Protein AF-A0A9W6YVN3-F1 (afdb_monomer_lite)

InterPro domains:
  IPR036529 Coactivator CBP, KIX domain superfamily [G3DSA:1.10.246.20] (5-70)
  IPR036546 Mediator complex subunit 15, KIX domain [PF16987] (3-68)

Structure (mmCIF, N/CA/C/O backbone):
data_AF-A0A9W6YVN3-F1
#
_entry.id   AF-A0A9W6YVN3-F1
#
loop_
_atom_site.group_PDB
_atom_site.id
_atom_site.type_symbol
_atom_site.label_atom_id
_atom_site.label_alt_id
_atom_site.label_comp_id
_atom_site.label_asym_id
_atom_site.label_entity_id
_atom_site.label_seq_id
_atom_site.pdbx_PDB_ins_code
_atom_site.Cartn_x
_atom_site.Cartn_y
_atom_site.Cartn_z
_atom_site.occupancy
_atom_site.B_iso_or_equiv
_atom_site.auth_seq_id
_atom_site.auth_comp_id
_atom_site.auth_asym_id
_atom_site.auth_atom_id
_atom_site.pdbx_PDB_model_num
ATOM 1 N N . MET A 1 1 ? -15.876 6.762 14.267 1.00 44.88 1 MET A N 1
ATOM 2 C CA . MET A 1 1 ? -15.609 5.331 14.015 1.00 44.88 1 MET A CA 1
ATOM 3 C C . MET A 1 1 ? -14.132 5.216 13.679 1.00 44.88 1 MET A C 1
ATOM 5 O O . MET A 1 1 ? -13.721 5.810 12.694 1.00 44.88 1 MET A O 1
ATOM 9 N N . SER A 1 2 ? -13.328 4.603 14.551 1.00 53.66 2 SER A N 1
ATOM 10 C CA . SER A 1 2 ? -11.915 4.309 14.279 1.00 53.66 2 SER A CA 1
ATOM 11 C C . SER A 1 2 ? -11.814 2.815 14.013 1.00 53.66 2 SER A C 1
ATOM 13 O O . SER A 1 2 ? -12.354 2.033 14.792 1.00 53.66 2 SER A O 1
ATOM 15 N N . ASN A 1 3 ? -11.137 2.420 12.940 1.00 69.19 3 ASN A N 1
ATOM 16 C CA . ASN A 1 3 ? -11.046 1.024 12.499 1.00 69.19 3 ASN A CA 1
ATOM 17 C C . ASN A 1 3 ? -10.066 0.198 13.353 1.00 69.19 3 ASN A C 1
ATOM 19 O O . ASN A 1 3 ? -9.583 -0.835 12.910 1.00 69.19 3 ASN A O 1
ATOM 23 N N . GLY A 1 4 ? -9.722 0.679 14.553 1.00 81.31 4 GLY A N 1
ATOM 24 C CA . GLY A 1 4 ? -8.744 0.079 15.463 1.00 81.31 4 GLY A CA 1
ATOM 25 C C . GLY A 1 4 ? -7.281 0.312 15.080 1.00 81.31 4 GLY A C 1
ATOM 26 O O . GLY A 1 4 ? -6.415 0.067 15.907 1.00 81.31 4 GLY A O 1
ATOM 27 N N . ILE A 1 5 ? -7.005 0.822 13.875 1.00 86.44 5 ILE A N 1
ATOM 28 C CA . ILE A 1 5 ? -5.641 0.974 13.353 1.00 86.44 5 ILE A CA 1
ATOM 29 C C . ILE A 1 5 ? -5.067 2.352 13.660 1.00 86.44 5 ILE A C 1
ATOM 31 O O . ILE A 1 5 ? -5.674 3.390 13.375 1.00 86.44 5 ILE A O 1
ATOM 35 N N . THR A 1 6 ? -3.862 2.353 14.216 1.00 90.12 6 THR A N 1
ATOM 36 C CA . THR A 1 6 ? -3.151 3.551 14.656 1.00 90.12 6 THR A CA 1
ATOM 37 C C . THR A 1 6 ? -2.292 4.163 13.539 1.00 90.12 6 THR A C 1
ATOM 39 O O . THR A 1 6 ? -1.836 3.457 12.635 1.00 90.12 6 THR A O 1
ATOM 42 N N . PRO A 1 7 ? -1.998 5.478 13.578 1.00 90.44 7 PRO A N 1
ATOM 43 C CA . PRO A 1 7 ? -1.126 6.110 12.584 1.00 90.44 7 PRO A CA 1
ATOM 44 C C . PRO A 1 7 ? 0.264 5.452 12.429 1.00 90.44 7 PRO A C 1
ATOM 46 O O . PRO A 1 7 ? 0.700 5.289 11.288 1.00 90.44 7 PRO A O 1
ATOM 49 N N . PRO A 1 8 ? 0.951 5.014 13.507 1.00 93.06 8 PRO A N 1
ATOM 50 C CA . PRO A 1 8 ? 2.220 4.294 13.378 1.00 93.06 8 PRO A CA 1
ATOM 51 C C . PRO A 1 8 ? 2.105 2.952 12.643 1.00 93.06 8 PRO A C 1
ATOM 53 O O . PRO A 1 8 ? 3.005 2.591 11.888 1.00 93.06 8 PRO A O 1
ATOM 56 N N . GLU A 1 9 ? 1.013 2.206 12.834 1.00 92.75 9 GLU A N 1
ATOM 57 C CA . GLU A 1 9 ? 0.781 0.944 12.115 1.00 92.75 9 GLU A CA 1
ATOM 58 C C . GLU A 1 9 ? 0.598 1.194 10.623 1.00 92.75 9 GLU A C 1
ATOM 60 O O . GLU A 1 9 ? 1.246 0.544 9.804 1.00 92.75 9 GLU A O 1
ATOM 65 N N . ARG A 1 10 ? -0.179 2.219 10.266 1.00 94.50 10 ARG A N 1
ATOM 66 C CA . ARG A 1 10 ? -0.342 2.636 8.868 1.00 94.50 10 ARG A CA 1
ATOM 67 C C . ARG A 1 10 ? 0.991 3.000 8.225 1.00 94.50 10 ARG A C 1
ATOM 69 O O . ARG A 1 10 ? 1.270 2.583 7.107 1.00 94.50 10 ARG A O 1
ATOM 76 N N . GLN A 1 11 ? 1.851 3.727 8.938 1.00 95.75 11 GLN A N 1
ATOM 77 C CA . GLN A 1 11 ? 3.167 4.103 8.420 1.00 95.75 11 GLN A CA 1
ATOM 78 C C . GLN A 1 11 ? 4.066 2.882 8.165 1.00 95.75 11 GLN A C 1
ATOM 80 O O . GLN A 1 11 ? 4.775 2.846 7.158 1.00 95.75 11 GLN A O 1
ATOM 85 N N . LYS A 1 12 ? 4.004 1.856 9.027 1.00 95.69 12 LYS A N 1
ATOM 86 C CA . LYS A 1 12 ? 4.697 0.577 8.791 1.00 95.69 12 LYS A CA 1
ATOM 87 C C . LYS A 1 12 ? 4.183 -0.114 7.529 1.00 95.69 12 LYS A C 1
ATOM 89 O O . LYS A 1 12 ? 4.986 -0.612 6.744 1.00 95.69 12 LYS A O 1
ATOM 94 N N . ILE A 1 13 ? 2.867 -0.109 7.316 1.00 97.00 13 ILE A N 1
ATOM 95 C CA . ILE A 1 13 ? 2.234 -0.715 6.139 1.00 97.00 13 ILE A CA 1
ATOM 96 C C . ILE A 1 13 ? 2.628 0.020 4.860 1.00 97.00 13 ILE A C 1
ATOM 98 O O . ILE A 1 13 ? 3.023 -0.629 3.895 1.00 97.00 13 ILE A O 1
ATOM 102 N N . VAL A 1 14 ? 2.626 1.356 4.862 1.00 97.12 14 VAL A N 1
ATOM 103 C CA . VAL A 1 14 ? 3.136 2.146 3.731 1.00 97.12 14 VAL A CA 1
ATOM 104 C C . VAL A 1 14 ? 4.578 1.750 3.412 1.00 97.12 14 VAL A C 1
ATOM 106 O O . VAL A 1 14 ? 4.874 1.423 2.267 1.00 97.12 14 VAL A O 1
ATOM 109 N N . GLY A 1 15 ? 5.463 1.706 4.414 1.00 96.88 15 GLY A N 1
ATOM 110 C CA . GLY A 1 15 ? 6.855 1.291 4.210 1.00 96.88 15 GLY A CA 1
ATOM 111 C C . GLY A 1 15 ? 6.973 -0.116 3.616 1.00 96.88 15 GLY A C 1
ATOM 112 O O . GLY A 1 15 ? 7.763 -0.345 2.701 1.00 96.88 15 GLY A O 1
ATOM 113 N N . PHE A 1 16 ? 6.140 -1.048 4.075 1.00 96.81 16 PHE A N 1
ATOM 114 C CA . PHE A 1 16 ? 6.092 -2.401 3.531 1.00 96.81 16 PHE A CA 1
ATOM 115 C C . PHE A 1 16 ? 5.639 -2.433 2.064 1.00 96.81 16 PHE A C 1
ATOM 117 O O . PHE A 1 16 ? 6.262 -3.109 1.244 1.00 96.81 16 PHE A O 1
ATOM 124 N N . LEU A 1 17 ? 4.604 -1.669 1.705 1.00 97.25 17 LEU A N 1
ATOM 125 C CA . LEU A 1 17 ? 4.129 -1.559 0.325 1.00 97.25 17 LEU A CA 1
ATOM 126 C C . LEU A 1 17 ? 5.190 -0.948 -0.601 1.00 97.25 17 LEU A C 1
ATOM 128 O O . LEU A 1 17 ? 5.354 -1.433 -1.718 1.00 97.25 17 LEU A O 1
ATOM 132 N N . VAL A 1 18 ? 5.960 0.042 -0.133 1.00 96.88 18 VAL A N 1
ATOM 133 C CA . VAL A 1 18 ? 7.092 0.603 -0.895 1.00 96.88 18 VAL A CA 1
ATOM 134 C C . VAL A 1 18 ? 8.134 -0.466 -1.195 1.00 96.88 18 VAL A C 1
ATOM 136 O O . VAL A 1 18 ? 8.566 -0.592 -2.339 1.00 96.88 18 VAL A O 1
ATOM 139 N N . VAL A 1 19 ? 8.507 -1.275 -0.198 1.00 96.38 19 VAL A N 1
ATOM 140 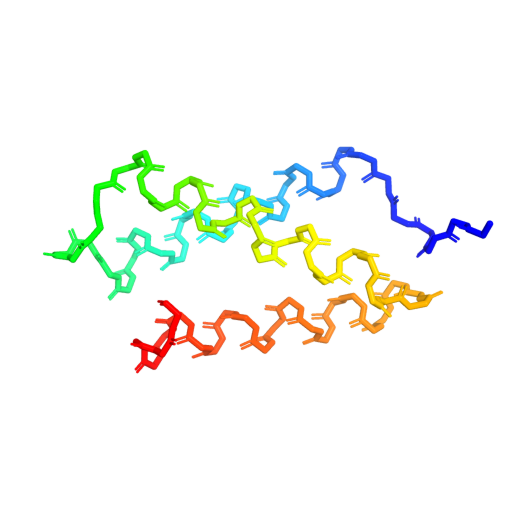C CA . VAL A 1 19 ? 9.452 -2.384 -0.400 1.00 96.38 19 VAL A CA 1
ATOM 141 C C . VAL A 1 19 ? 8.906 -3.376 -1.427 1.00 96.38 19 VAL A C 1
ATOM 143 O O . VAL A 1 19 ? 9.647 -3.800 -2.308 1.00 96.38 19 VAL A O 1
ATOM 146 N N . LYS A 1 20 ? 7.611 -3.708 -1.373 1.00 96.19 20 LYS A N 1
ATOM 147 C CA . LYS A 1 20 ? 6.986 -4.636 -2.329 1.00 96.19 20 LYS A CA 1
ATOM 148 C C . LYS A 1 20 ? 6.919 -4.072 -3.749 1.00 96.19 20 LYS A C 1
ATOM 150 O O . LYS A 1 20 ? 7.192 -4.806 -4.695 1.00 96.19 20 LYS A O 1
ATOM 155 N N . LEU A 1 21 ? 6.623 -2.783 -3.908 1.00 95.44 21 LEU A N 1
ATOM 156 C CA . LEU A 1 21 ? 6.679 -2.093 -5.201 1.00 95.44 21 LEU A CA 1
ATOM 157 C C . LEU A 1 21 ? 8.109 -2.061 -5.751 1.00 95.44 21 LEU A C 1
ATOM 159 O O . LEU A 1 21 ? 8.320 -2.359 -6.921 1.00 95.44 21 LEU A O 1
ATOM 163 N N . ALA A 1 22 ? 9.101 -1.772 -4.910 1.00 92.94 22 ALA A N 1
ATOM 164 C CA . ALA A 1 22 ? 10.504 -1.785 -5.313 1.00 92.94 22 ALA A CA 1
ATOM 165 C C . ALA A 1 22 ? 11.020 -3.199 -5.641 1.00 92.94 22 ALA A C 1
ATOM 167 O O . ALA A 1 22 ? 11.901 -3.335 -6.482 1.00 92.94 22 ALA A O 1
ATOM 168 N N . GLU A 1 23 ? 10.490 -4.246 -5.002 1.00 92.94 23 GLU A N 1
ATOM 169 C CA . GLU A 1 23 ? 10.836 -5.648 -5.271 1.00 92.94 23 GLU A CA 1
ATOM 170 C C . GLU A 1 23 ? 10.254 -6.119 -6.610 1.00 92.94 23 GLU A C 1
ATOM 172 O O . GLU A 1 23 ? 10.981 -6.661 -7.440 1.00 92.94 23 GLU A O 1
ATOM 177 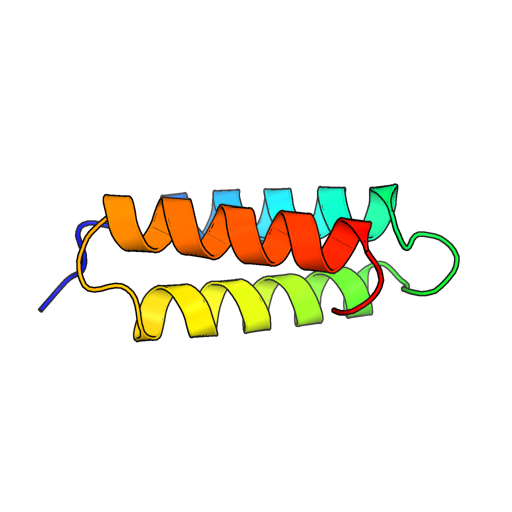N N . TYR A 1 24 ? 8.956 -5.892 -6.838 1.00 92.62 24 TYR A N 1
ATOM 178 C CA . TYR A 1 24 ? 8.246 -6.444 -7.996 1.00 92.62 24 TYR A CA 1
ATOM 179 C C . TYR A 1 24 ? 8.219 -5.520 -9.218 1.00 92.62 24 TYR A C 1
ATOM 181 O O . TYR A 1 24 ? 8.095 -6.009 -10.335 1.00 92.62 24 TYR A O 1
ATOM 189 N N . ARG A 1 25 ? 8.366 -4.203 -9.033 1.00 87.69 25 ARG A N 1
ATOM 190 C CA . ARG A 1 25 ? 8.242 -3.188 -10.096 1.00 87.69 25 ARG A CA 1
ATOM 191 C C . ARG A 1 25 ? 9.456 -2.258 -10.193 1.00 87.69 25 ARG A C 1
ATOM 193 O O . ARG A 1 25 ? 9.345 -1.137 -10.684 1.00 87.69 25 ARG A O 1
ATOM 200 N N . ARG A 1 26 ? 10.646 -2.720 -9.776 1.00 84.19 26 ARG A N 1
ATOM 201 C CA . ARG A 1 26 ? 11.902 -1.932 -9.786 1.00 84.19 26 ARG A CA 1
ATOM 202 C C . ARG A 1 26 ? 12.229 -1.278 -11.132 1.00 84.19 26 ARG A C 1
ATOM 204 O O . ARG A 1 26 ? 12.873 -0.236 -11.172 1.00 84.19 26 ARG A O 1
ATOM 211 N N . HIS A 1 27 ? 11.853 -1.933 -12.227 1.00 87.88 27 HIS A N 1
ATOM 212 C CA . HIS A 1 27 ? 12.137 -1.475 -13.588 1.00 87.88 27 HIS A CA 1
ATOM 213 C C . HIS A 1 27 ? 11.090 -0.489 -14.125 1.00 87.88 27 HIS A C 1
ATOM 215 O O . HIS A 1 27 ? 11.310 0.116 -15.170 1.00 87.88 27 HIS A O 1
ATOM 221 N N . GLU A 1 28 ? 9.975 -0.319 -13.415 1.00 86.69 28 GLU A N 1
ATOM 222 C CA . GLU A 1 28 ? 8.817 0.469 -13.849 1.00 86.69 28 GLU A CA 1
ATOM 223 C C . GLU A 1 28 ? 8.600 1.711 -12.981 1.00 86.69 28 GLU A C 1
ATOM 225 O O . GLU A 1 28 ? 8.076 2.713 -13.463 1.00 86.69 28 GLU A O 1
ATOM 230 N N . LEU A 1 29 ? 9.005 1.656 -11.708 1.00 89.81 29 LEU A N 1
ATOM 231 C CA . LEU A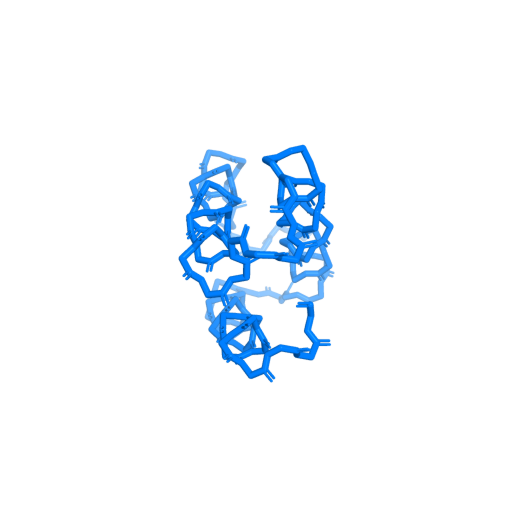 1 29 ? 8.768 2.708 -10.728 1.00 89.81 29 LEU A CA 1
ATOM 232 C C . LEU A 1 29 ? 10.078 3.173 -10.098 1.00 89.81 29 LEU A C 1
ATOM 234 O O . LEU A 1 29 ? 10.881 2.367 -9.623 1.00 89.81 29 LEU A O 1
ATOM 238 N N . ASN A 1 30 ? 10.264 4.490 -10.024 1.00 92.81 30 ASN A N 1
ATOM 239 C CA . ASN A 1 30 ? 11.281 5.074 -9.155 1.00 92.81 30 ASN A CA 1
ATOM 240 C C . ASN A 1 30 ? 10.801 5.115 -7.687 1.00 92.81 30 ASN A C 1
ATOM 242 O O . ASN A 1 30 ? 9.628 4.881 -7.386 1.00 92.81 30 ASN A O 1
ATOM 246 N N . SER A 1 31 ? 11.715 5.416 -6.760 1.00 89.56 31 SER A N 1
ATOM 247 C CA . SER A 1 31 ? 11.430 5.413 -5.318 1.00 89.56 31 SER A CA 1
ATOM 248 C C . SER A 1 31 ? 10.286 6.352 -4.917 1.00 89.56 31 SER A C 1
ATOM 250 O O . SER A 1 31 ? 9.474 5.999 -4.057 1.00 89.56 31 SER A O 1
ATOM 252 N N . ASP A 1 32 ? 10.183 7.519 -5.553 1.00 93.88 32 ASP A N 1
ATOM 253 C CA . ASP A 1 32 ? 9.143 8.504 -5.249 1.00 93.88 32 ASP A CA 1
ATOM 254 C C . ASP A 1 32 ? 7.775 8.028 -5.748 1.00 93.88 32 ASP A C 1
ATOM 256 O O . ASP A 1 32 ? 6.785 8.111 -5.022 1.00 93.88 32 ASP A O 1
ATOM 260 N N . GLN A 1 33 ? 7.721 7.450 -6.951 1.00 94.56 33 GLN A N 1
ATOM 261 C CA . GLN A 1 33 ? 6.510 6.845 -7.509 1.00 94.56 33 GLN A CA 1
ATOM 262 C C . GLN A 1 33 ? 6.032 5.667 -6.656 1.00 94.56 33 GLN A C 1
ATOM 264 O O . GLN A 1 33 ? 4.851 5.600 -6.320 1.00 94.56 33 GLN A O 1
ATOM 269 N N . ALA A 1 34 ? 6.941 4.777 -6.246 1.00 94.44 34 ALA A N 1
ATOM 270 C CA . ALA A 1 34 ? 6.613 3.667 -5.353 1.00 94.44 34 ALA A CA 1
ATOM 271 C C . ALA A 1 34 ? 6.058 4.170 -4.009 1.00 94.44 34 ALA A C 1
ATOM 273 O O . ALA A 1 34 ? 5.080 3.627 -3.495 1.00 94.44 34 ALA A O 1
ATOM 274 N N . THR A 1 35 ? 6.632 5.248 -3.468 1.00 95.56 35 THR A N 1
ATOM 275 C CA . THR A 1 35 ? 6.164 5.880 -2.227 1.00 95.56 35 THR A CA 1
ATOM 276 C C . THR A 1 35 ? 4.767 6.476 -2.375 1.00 95.56 35 THR A C 1
ATOM 278 O O . THR A 1 35 ? 3.902 6.214 -1.540 1.00 95.56 35 THR A O 1
ATOM 281 N N . GLN A 1 36 ? 4.512 7.225 -3.449 1.00 96.69 36 GLN A N 1
ATOM 282 C CA . GLN A 1 36 ? 3.195 7.811 -3.714 1.00 96.69 36 GLN A CA 1
ATOM 283 C C . GLN A 1 36 ? 2.121 6.732 -3.891 1.00 96.69 36 GLN A C 1
ATOM 285 O O . GLN A 1 36 ? 1.076 6.792 -3.242 1.00 96.69 36 GLN A O 1
ATOM 290 N N . ILE A 1 37 ? 2.401 5.695 -4.688 1.00 95.81 37 ILE A N 1
ATOM 291 C CA . ILE A 1 37 ? 1.468 4.582 -4.908 1.00 95.81 37 ILE A CA 1
ATOM 292 C C . ILE A 1 37 ? 1.179 3.857 -3.588 1.00 95.81 37 ILE A C 1
ATOM 294 O O . ILE A 1 37 ? 0.015 3.623 -3.266 1.00 95.81 37 ILE A O 1
ATOM 298 N N . ALA A 1 38 ? 2.203 3.548 -2.787 1.00 97.06 38 ALA A N 1
ATOM 299 C CA . ALA A 1 38 ? 2.025 2.905 -1.486 1.00 97.06 38 ALA A CA 1
ATOM 300 C C . ALA A 1 38 ? 1.123 3.720 -0.542 1.00 97.06 38 ALA A C 1
ATOM 302 O O . ALA A 1 38 ? 0.217 3.157 0.077 1.00 97.06 38 ALA A O 1
ATOM 303 N N . ILE A 1 39 ? 1.339 5.039 -0.457 1.00 97.56 39 ILE A N 1
ATOM 304 C CA . ILE A 1 39 ? 0.525 5.946 0.367 1.00 97.56 39 ILE A CA 1
ATOM 305 C C . ILE A 1 39 ? -0.926 5.964 -0.119 1.00 97.56 39 ILE A C 1
ATOM 307 O O . ILE A 1 39 ? -1.850 5.882 0.693 1.00 97.56 39 ILE A O 1
ATOM 311 N N . GLU A 1 40 ? -1.149 6.070 -1.429 1.00 97.31 40 GLU A N 1
ATOM 312 C CA . GLU A 1 40 ? -2.501 6.102 -1.982 1.00 97.31 40 GLU A CA 1
ATOM 313 C C . GLU A 1 40 ? -3.259 4.795 -1.751 1.00 97.31 40 GLU A C 1
ATOM 315 O O . GLU A 1 40 ? -4.424 4.835 -1.344 1.00 97.31 40 GLU A O 1
ATOM 320 N N . GLN A 1 41 ? -2.618 3.647 -1.985 1.00 97.31 41 GLN A N 1
ATOM 321 C CA . GLN A 1 41 ? -3.252 2.343 -1.796 1.00 97.31 41 GLN A CA 1
ATOM 322 C C . GLN A 1 41 ? -3.586 2.100 -0.323 1.00 97.31 41 GLN A C 1
ATOM 324 O O . GLN A 1 41 ? -4.722 1.748 -0.005 1.00 97.31 41 GLN A O 1
ATOM 329 N N . GLU A 1 42 ? -2.650 2.372 0.591 1.00 97.25 42 GLU A N 1
ATOM 330 C CA . GLU A 1 42 ? -2.902 2.249 2.030 1.00 97.25 42 GLU A CA 1
ATOM 331 C C . GLU A 1 42 ? -4.048 3.165 2.476 1.00 97.25 42 GLU A C 1
ATOM 333 O O . GLU A 1 42 ? -4.955 2.722 3.182 1.00 97.25 42 GLU A O 1
ATOM 338 N N . LYS A 1 43 ? -4.074 4.419 2.007 1.00 96.81 43 LYS A N 1
ATOM 339 C CA . LYS A 1 43 ? -5.138 5.372 2.343 1.00 96.81 43 LYS A CA 1
ATOM 340 C C . LYS A 1 43 ? -6.512 4.882 1.883 1.00 96.81 43 LYS A C 1
ATOM 342 O O . LYS A 1 43 ? -7.474 5.005 2.643 1.00 96.81 43 LYS A O 1
ATOM 347 N N . ARG A 1 44 ? -6.619 4.319 0.673 1.00 95.81 44 ARG A N 1
ATOM 348 C CA . ARG A 1 44 ? -7.874 3.741 0.152 1.00 95.81 44 ARG A CA 1
ATOM 349 C C . ARG A 1 44 ? -8.332 2.553 0.999 1.00 95.81 44 ARG A C 1
ATOM 351 O O . ARG A 1 44 ? -9.512 2.458 1.337 1.00 95.81 44 ARG A O 1
ATOM 358 N N . VAL A 1 45 ? -7.405 1.680 1.391 1.00 95.94 45 VAL A N 1
ATOM 359 C CA . VAL A 1 45 ? -7.706 0.542 2.269 1.00 95.94 45 VAL A CA 1
ATOM 360 C C . VAL A 1 45 ? -8.168 1.024 3.646 1.00 95.94 45 VAL A C 1
ATOM 362 O O . VAL A 1 45 ? -9.213 0.594 4.128 1.00 95.94 45 VAL A O 1
ATOM 365 N N . PHE A 1 46 ? -7.473 1.990 4.246 1.00 94.69 46 PHE A N 1
ATOM 366 C CA . PHE A 1 46 ? -7.845 2.548 5.546 1.00 94.69 46 PHE A CA 1
ATOM 367 C C . PHE A 1 46 ? -9.242 3.182 5.552 1.00 94.69 46 PHE A C 1
ATOM 369 O O . PHE A 1 46 ? -9.979 3.033 6.524 1.00 94.69 46 PHE A O 1
ATOM 376 N N . GLN A 1 47 ? -9.618 3.877 4.475 1.00 93.88 47 GLN A N 1
ATOM 377 C CA . GLN A 1 47 ? -10.929 4.524 4.350 1.00 93.88 47 GLN A CA 1
ATOM 378 C C . GLN A 1 47 ? -12.087 3.533 4.177 1.00 93.88 47 GLN A C 1
ATOM 380 O O . GLN A 1 47 ? -13.222 3.866 4.513 1.00 93.88 47 GLN A O 1
ATOM 385 N N . THR A 1 48 ? -11.820 2.347 3.631 1.00 92.81 48 THR A N 1
ATOM 386 C CA . THR 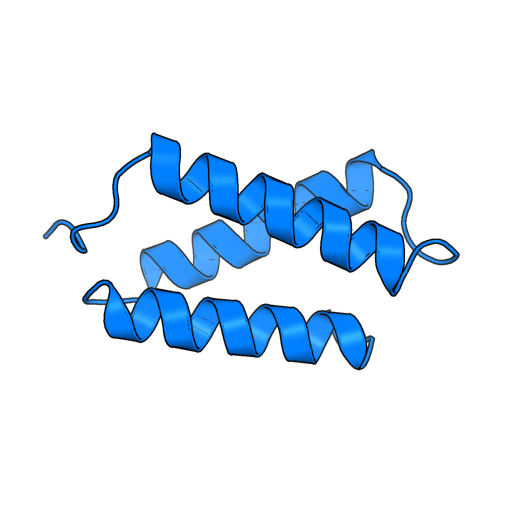A 1 48 ? -12.850 1.353 3.290 1.00 92.81 48 THR A CA 1
ATOM 387 C C . THR A 1 48 ? -12.973 0.236 4.322 1.00 92.81 48 THR A C 1
ATOM 389 O O . THR A 1 48 ? -14.074 -0.278 4.532 1.00 92.81 48 THR A O 1
ATOM 392 N N . ALA A 1 49 ? -11.877 -0.123 4.991 1.00 92.81 49 ALA A N 1
ATOM 393 C CA . ALA A 1 49 ? -11.878 -1.111 6.059 1.00 92.81 49 ALA A CA 1
ATOM 394 C C . ALA A 1 49 ? -12.747 -0.641 7.232 1.00 92.81 49 ALA A C 1
ATOM 396 O O . ALA A 1 49 ? -12.717 0.527 7.603 1.00 92.81 49 ALA A O 1
ATOM 397 N N . LYS A 1 50 ? -13.519 -1.545 7.839 1.00 91.00 50 LYS A N 1
ATOM 398 C CA . LYS A 1 50 ? -14.336 -1.238 9.032 1.00 91.00 50 LYS A CA 1
ATOM 399 C C . LYS A 1 50 ? -13.699 -1.723 10.333 1.00 91.00 50 LYS A C 1
ATOM 401 O O . LYS A 1 50 ? -14.130 -1.338 11.416 1.00 91.00 50 LYS A O 1
ATOM 406 N N . ASN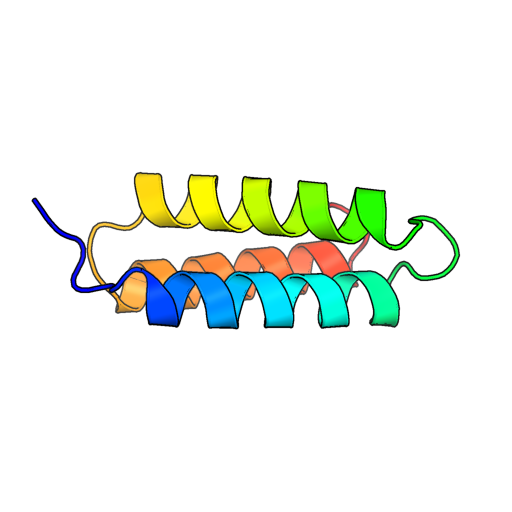 A 1 51 ? -12.710 -2.602 10.224 1.00 92.31 51 ASN A N 1
ATOM 407 C CA . ASN A 1 51 ? -12.007 -3.240 11.329 1.00 92.31 51 ASN A CA 1
ATOM 408 C C . ASN A 1 51 ? -10.597 -3.679 10.871 1.00 92.31 51 ASN A C 1
ATOM 410 O O . ASN A 1 51 ? -10.312 -3.629 9.667 1.00 92.31 51 ASN A O 1
ATOM 414 N N . PRO A 1 52 ? -9.722 -4.108 11.799 1.00 92.12 52 PRO A N 1
ATOM 415 C CA . PRO A 1 52 ? -8.356 -4.504 11.461 1.00 92.12 52 PRO A CA 1
ATOM 416 C C . PRO A 1 52 ? -8.272 -5.702 10.506 1.00 92.12 52 PRO A C 1
ATOM 418 O O . PRO A 1 52 ? -7.460 -5.696 9.592 1.00 92.12 52 PRO A O 1
ATOM 421 N N . GLU A 1 53 ? -9.160 -6.691 10.637 1.00 93.50 53 GLU A N 1
ATOM 422 C CA . GLU A 1 53 ? -9.159 -7.885 9.776 1.00 93.50 53 GLU A CA 1
ATOM 423 C C . GLU A 1 53 ? -9.440 -7.547 8.304 1.00 93.50 53 GLU A C 1
ATOM 425 O O . GLU A 1 53 ? -8.773 -8.049 7.399 1.00 93.50 53 GLU A O 1
ATOM 430 N N . GLN A 1 54 ? -10.407 -6.659 8.045 1.00 94.75 54 GLN A N 1
ATOM 431 C CA . GLN A 1 54 ? -10.699 -6.179 6.692 1.00 94.75 54 GLN A CA 1
ATOM 432 C C . GLN A 1 54 ? -9.550 -5.352 6.127 1.00 94.75 54 GLN A C 1
ATOM 434 O O . GLN A 1 54 ? -9.288 -5.422 4.927 1.00 94.75 54 GLN A O 1
ATOM 439 N N . TYR A 1 55 ? -8.877 -4.576 6.977 1.00 94.94 55 TYR A N 1
ATOM 440 C CA . TYR A 1 55 ? -7.700 -3.824 6.574 1.00 94.94 55 TYR A CA 1
ATOM 441 C C . TYR A 1 55 ? -6.571 -4.770 6.158 1.00 94.94 55 TYR A C 1
ATOM 443 O O . TYR A 1 55 ? -6.085 -4.660 5.036 1.00 94.94 55 TYR A O 1
ATOM 451 N N . ASP A 1 56 ? -6.223 -5.753 6.991 1.00 94.69 56 ASP A N 1
ATOM 452 C CA . ASP A 1 56 ? -5.170 -6.730 6.693 1.00 94.69 56 ASP A CA 1
ATOM 453 C C . ASP A 1 56 ? -5.481 -7.536 5.428 1.00 94.69 56 ASP A C 1
ATOM 455 O O . ASP A 1 56 ? -4.618 -7.727 4.566 1.00 94.69 56 ASP A O 1
ATOM 459 N N . TYR A 1 57 ? -6.732 -7.972 5.264 1.00 96.31 57 TYR A N 1
ATOM 460 C CA . TYR A 1 57 ? -7.172 -8.646 4.045 1.00 96.31 57 TYR A CA 1
ATOM 461 C C . TYR A 1 57 ? -6.999 -7.753 2.807 1.00 96.31 57 TYR A C 1
ATOM 463 O O . TYR A 1 57 ? -6.429 -8.177 1.800 1.00 96.31 57 TYR A O 1
ATOM 471 N N . ALA A 1 58 ? -7.444 -6.498 2.874 1.00 96.81 58 ALA A N 1
ATOM 472 C CA . ALA A 1 58 ? -7.347 -5.565 1.759 1.00 96.81 58 ALA A CA 1
ATOM 473 C C . ALA A 1 58 ? -5.892 -5.176 1.434 1.00 96.81 58 ALA A C 1
ATOM 475 O O . ALA A 1 58 ? -5.543 -5.072 0.258 1.00 96.81 58 ALA A O 1
ATOM 476 N N . ILE A 1 59 ? -5.011 -5.053 2.433 1.00 97.38 59 ILE A N 1
ATOM 477 C CA . ILE A 1 59 ? -3.568 -4.872 2.210 1.00 97.38 59 ILE A CA 1
ATOM 478 C C . ILE A 1 59 ? -2.970 -6.081 1.478 1.00 97.38 59 ILE A C 1
ATOM 480 O O . ILE A 1 59 ? -2.209 -5.902 0.526 1.00 97.38 59 ILE A O 1
ATOM 484 N N . ASN A 1 60 ? -3.354 -7.309 1.838 1.00 97.00 60 ASN A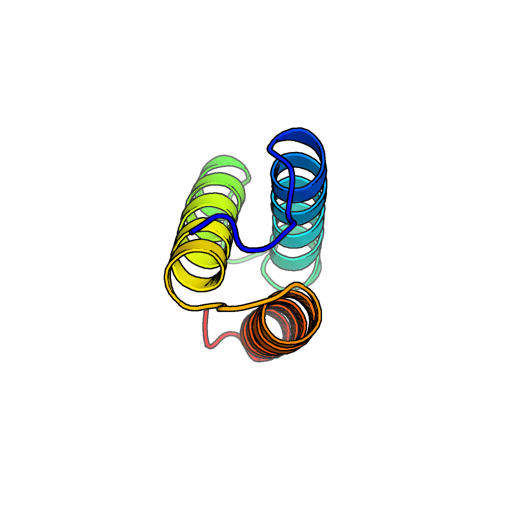 N 1
ATOM 485 C CA . ASN A 1 60 ? -2.913 -8.510 1.118 1.00 97.00 60 ASN A CA 1
ATOM 486 C C . ASN A 1 60 ? -3.377 -8.525 -0.348 1.00 97.00 60 ASN A C 1
ATOM 488 O O . ASN A 1 60 ? -2.619 -8.927 -1.232 1.00 97.00 60 ASN A O 1
ATOM 492 N N . MET A 1 61 ? -4.584 -8.028 -0.631 1.00 97.25 61 MET A N 1
ATOM 493 C CA . MET A 1 61 ? -5.067 -7.857 -2.006 1.00 97.25 61 MET A CA 1
ATOM 494 C C . MET A 1 61 ? -4.225 -6.840 -2.787 1.00 97.25 61 MET A C 1
ATOM 496 O O . MET A 1 61 ? -3.870 -7.104 -3.936 1.00 97.25 61 MET A O 1
ATOM 500 N N . VAL A 1 62 ? -3.840 -5.722 -2.161 1.00 97.00 62 VAL A N 1
ATOM 501 C CA . VAL A 1 62 ? -2.923 -4.736 -2.762 1.00 97.00 62 VAL A CA 1
ATOM 502 C C . VAL A 1 62 ? -1.566 -5.374 -3.072 1.00 97.00 62 VAL A C 1
ATOM 504 O O . VAL A 1 62 ? -1.063 -5.224 -4.180 1.00 97.00 62 VAL A O 1
ATOM 507 N N . ILE A 1 63 ? -0.986 -6.143 -2.147 1.00 96.19 63 ILE A N 1
ATOM 508 C CA . ILE A 1 63 ? 0.306 -6.823 -2.358 1.00 96.19 63 ILE A CA 1
ATOM 509 C C . ILE A 1 63 ? 0.236 -7.811 -3.528 1.00 96.19 63 ILE A C 1
ATOM 511 O O . ILE A 1 63 ? 1.152 -7.859 -4.352 1.00 96.19 63 ILE A O 1
ATOM 515 N N . ASN A 1 64 ? -0.854 -8.572 -3.635 1.00 96.25 64 ASN A N 1
ATOM 516 C CA . ASN A 1 64 ? -1.079 -9.457 -4.777 1.00 96.25 64 ASN A CA 1
ATOM 517 C C . ASN A 1 64 ? -1.206 -8.671 -6.089 1.00 96.25 64 ASN A C 1
ATOM 519 O O . ASN A 1 64 ? -0.628 -9.083 -7.093 1.00 96.25 64 ASN A O 1
ATOM 523 N N . GLY A 1 65 ? -1.892 -7.524 -6.074 1.00 95.62 65 GLY A N 1
ATOM 524 C CA . GLY A 1 65 ? -1.992 -6.635 -7.232 1.00 95.62 65 GLY A CA 1
ATOM 525 C C . GLY A 1 65 ? -0.638 -6.074 -7.676 1.00 95.62 65 GLY A C 1
ATOM 526 O O . GLY A 1 65 ? -0.324 -6.095 -8.865 1.00 95.62 65 GLY A O 1
ATOM 527 N N . ILE A 1 66 ? 0.206 -5.668 -6.722 1.00 94.81 66 ILE A N 1
ATOM 528 C CA . ILE A 1 66 ? 1.587 -5.232 -6.985 1.00 94.81 66 ILE A CA 1
ATOM 529 C C . ILE A 1 66 ? 2.389 -6.361 -7.643 1.00 94.81 66 ILE A C 1
ATOM 531 O O . ILE A 1 66 ? 3.057 -6.136 -8.648 1.00 94.81 66 ILE A O 1
ATOM 535 N N . ARG A 1 67 ? 2.301 -7.590 -7.113 1.00 94.12 67 ARG A N 1
ATOM 536 C CA . ARG A 1 67 ? 2.998 -8.759 -7.677 1.00 94.12 67 ARG A CA 1
ATOM 537 C C . ARG A 1 67 ? 2.550 -9.077 -9.109 1.00 94.12 67 ARG A C 1
ATOM 539 O O . ARG A 1 67 ? 3.356 -9.557 -9.896 1.00 94.12 67 ARG A O 1
ATOM 546 N N . GLN A 1 68 ? 1.278 -8.850 -9.432 1.00 93.44 68 GLN A N 1
ATOM 547 C CA . GLN A 1 68 ? 0.710 -9.102 -10.760 1.00 93.44 68 GLN A CA 1
ATOM 548 C C . GLN A 1 68 ? 0.920 -7.943 -11.750 1.00 93.44 68 GLN A C 1
ATOM 550 O O . GLN A 1 68 ? 0.588 -8.097 -12.922 1.00 93.44 68 GLN A O 1
ATOM 555 N N . GLY A 1 69 ? 1.444 -6.796 -11.302 1.00 89.81 69 GLY A N 1
ATOM 556 C CA . GLY A 1 69 ? 1.651 -5.613 -12.146 1.00 89.81 69 GLY A CA 1
ATOM 557 C C . GLY A 1 69 ? 0.365 -4.861 -12.513 1.00 89.81 69 GLY A C 1
ATOM 558 O O . GLY A 1 69 ? 0.357 -4.109 -13.482 1.00 89.81 69 GLY A O 1
ATOM 559 N N . VAL A 1 70 ? -0.729 -5.063 -11.768 1.00 89.44 70 VAL A N 1
ATOM 560 C CA . VAL A 1 70 ? -2.018 -4.371 -12.002 1.00 89.44 70 VAL A CA 1
ATOM 561 C C . VAL A 1 70 ? -2.170 -3.078 -11.191 1.00 89.44 70 VAL A C 1
ATOM 563 O O . VAL A 1 70 ? -3.101 -2.309 -11.427 1.00 89.44 70 VAL A O 1
ATOM 566 N N . ILE A 1 71 ? -1.263 -2.852 -10.235 1.00 84.81 71 ILE A N 1
ATOM 567 C CA . ILE A 1 71 ? -1.102 -1.617 -9.452 1.00 84.81 71 ILE A CA 1
ATOM 568 C C . ILE A 1 71 ? 0.234 -1.009 -9.816 1.00 84.81 71 ILE A C 1
ATOM 570 O O . ILE A 1 71 ? 1.238 -1.752 -9.719 1.00 84.81 71 ILE A O 1
#

Organism: Ambrosiozyma monospora (NCBI:txid43982)

Foldseek 3Di:
DAQPDDPVNLVVLLVVQLVLLCVQVVVPDDSVRSSVVSNVQSVVLRVPHNHPVSSVVSSVVSSVCSNVVVD

Sequence (71 aa):
MSNGITPPERQKIVGFLVVKLAEYRRHELNSDQATQIAIEQEKRVFQTAKNPEQYDYAINMVINGIRQGVI

Secondary structure (DSSP, 8-state):
---S--HHHHHHHHHHHHHHHHHHSTTT--HHHHHHHHHHHHHHHHHH-SSHHHHHHHHHHHHHHHHHT--

pLDDT: mean 92.18, std 8.64, range [44.88, 97.56]

Radius of gyration: 11.84 Å; chains: 1; bounding box: 28×18×29 Å